Protein AF-A0A561WWH4-F1 (afdb_monomer_lite)

Structure (mmCIF, N/CA/C/O backbone):
data_AF-A0A561WWH4-F1
#
_entry.id   AF-A0A561WWH4-F1
#
loop_
_atom_site.group_PDB
_atom_site.id
_atom_site.type_symbol
_atom_site.label_atom_id
_atom_site.label_alt_id
_atom_site.label_comp_id
_atom_site.label_asym_id
_atom_site.label_entity_id
_atom_site.label_seq_id
_atom_site.pdbx_PDB_ins_code
_atom_site.Cartn_x
_atom_site.Cartn_y
_atom_site.Cartn_z
_atom_site.occupancy
_atom_site.B_iso_or_equiv
_atom_site.auth_seq_id
_atom_site.auth_comp_id
_atom_site.auth_asym_id
_atom_site.auth_atom_id
_atom_site.pdbx_PDB_model_num
ATOM 1 N N . MET A 1 1 ? -18.227 15.996 5.746 1.00 42.59 1 MET A N 1
ATOM 2 C CA . MET A 1 1 ? -17.065 16.198 4.859 1.00 42.59 1 MET A CA 1
ATOM 3 C C . MET A 1 1 ? -16.278 14.908 4.915 1.00 42.59 1 MET A C 1
ATOM 5 O O . MET A 1 1 ? -15.833 14.567 5.998 1.00 42.59 1 MET A O 1
ATOM 9 N N . SER A 1 2 ? -16.219 14.143 3.829 1.00 48.28 2 SER A N 1
ATOM 10 C CA . SER A 1 2 ? -15.486 12.873 3.813 1.00 48.28 2 SER A CA 1
ATOM 11 C C . SER A 1 2 ? -13.997 13.188 3.759 1.00 48.28 2 SER A C 1
ATOM 13 O O . SER A 1 2 ? -13.534 13.833 2.817 1.00 48.28 2 SER A O 1
ATOM 15 N N . GLU A 1 3 ? -13.257 12.825 4.801 1.00 66.81 3 GLU A N 1
ATOM 16 C CA . GLU A 1 3 ? -11.812 13.007 4.811 1.00 66.81 3 GLU A CA 1
ATOM 17 C C . GLU A 1 3 ? -11.193 11.943 3.894 1.00 66.81 3 GLU A C 1
ATOM 19 O O . GLU A 1 3 ? -11.332 10.749 4.167 1.00 66.81 3 GLU A O 1
ATOM 24 N N . PRO A 1 4 ? -10.492 12.329 2.813 1.00 70.69 4 PRO A N 1
ATOM 25 C CA . PRO A 1 4 ? -10.028 11.385 1.792 1.00 70.69 4 PRO A CA 1
ATOM 26 C C . PRO A 1 4 ? -9.103 10.295 2.358 1.00 70.69 4 PRO A C 1
ATOM 28 O O . PRO A 1 4 ? -9.030 9.194 1.817 1.00 70.69 4 PRO A O 1
ATOM 31 N N . HIS A 1 5 ? -8.429 10.573 3.475 1.00 70.38 5 HIS A N 1
ATOM 32 C CA . HIS A 1 5 ? -7.587 9.617 4.191 1.00 70.38 5 HIS A CA 1
ATOM 33 C C . HIS A 1 5 ? -8.399 8.492 4.858 1.00 70.38 5 HIS A C 1
ATOM 35 O O . HIS A 1 5 ? -7.960 7.343 4.851 1.00 70.38 5 HIS A O 1
ATOM 41 N N . LEU A 1 6 ? -9.599 8.790 5.368 1.00 74.06 6 LEU A N 1
ATOM 42 C CA . LEU A 1 6 ? -10.498 7.800 5.972 1.00 74.06 6 LEU A CA 1
ATOM 43 C C . LEU A 1 6 ? -11.130 6.895 4.908 1.00 74.06 6 LEU A C 1
ATOM 45 O O . LEU A 1 6 ? -11.238 5.689 5.116 1.00 74.06 6 LEU A O 1
ATOM 49 N N . ASP A 1 7 ? -11.438 7.436 3.727 1.00 78.69 7 ASP A N 1
ATOM 50 C CA . ASP A 1 7 ? -11.917 6.641 2.588 1.00 78.69 7 ASP A CA 1
ATOM 51 C C . ASP A 1 7 ? -10.846 5.681 2.044 1.00 78.69 7 ASP A C 1
ATOM 53 O O . ASP A 1 7 ? -11.153 4.594 1.544 1.00 78.69 7 ASP A O 1
ATOM 57 N N . VAL A 1 8 ? -9.569 6.073 2.105 1.00 77.69 8 VAL A N 1
ATOM 58 C CA . VAL A 1 8 ? -8.441 5.187 1.772 1.00 77.69 8 VAL A CA 1
ATOM 59 C C . VAL A 1 8 ? -8.295 4.096 2.832 1.00 77.69 8 VAL A C 1
ATOM 61 O O . VAL A 1 8 ? -8.166 2.926 2.473 1.00 77.69 8 VAL A O 1
ATOM 64 N N . LEU A 1 9 ? -8.388 4.449 4.118 1.00 80.19 9 LEU A N 1
ATOM 65 C CA . LEU A 1 9 ? -8.342 3.493 5.227 1.00 80.19 9 LEU A CA 1
ATOM 66 C C . LEU A 1 9 ? -9.446 2.440 5.113 1.00 80.19 9 LEU A C 1
ATOM 68 O O . LEU A 1 9 ? -9.180 1.242 5.186 1.00 80.19 9 LEU A O 1
ATOM 72 N N . HIS A 1 10 ? -10.678 2.896 4.888 1.00 82.19 10 HIS A N 1
ATOM 73 C CA . HIS A 1 10 ? -11.850 2.043 4.781 1.00 82.19 10 HIS A CA 1
ATOM 74 C C . HIS A 1 10 ? -11.716 1.066 3.610 1.00 82.19 10 HIS A C 1
ATOM 76 O O . HIS A 1 10 ? -11.887 -0.137 3.791 1.00 82.19 10 HIS A O 1
ATOM 82 N N . ARG A 1 11 ? -11.303 1.548 2.429 1.00 82.94 11 ARG A N 1
ATOM 83 C CA . ARG A 1 11 ? -11.050 0.675 1.272 1.00 82.94 11 ARG A CA 1
ATOM 84 C C . ARG A 1 11 ? -9.925 -0.323 1.529 1.00 82.94 11 ARG A C 1
ATOM 86 O O . ARG A 1 11 ? -10.064 -1.482 1.147 1.00 82.94 11 ARG A O 1
ATOM 93 N N . LEU A 1 12 ? -8.831 0.092 2.168 1.00 82.56 12 LEU A N 1
ATOM 94 C CA . LEU A 1 12 ? -7.720 -0.805 2.502 1.00 82.56 12 LEU A CA 1
ATOM 95 C C . LEU A 1 12 ? -8.151 -1.911 3.469 1.00 82.56 12 LEU A C 1
ATOM 97 O O . LEU A 1 12 ? -7.824 -3.073 3.237 1.00 82.56 12 LEU A O 1
ATOM 101 N N . LEU A 1 13 ? -8.906 -1.566 4.512 1.00 82.94 13 LEU A N 1
ATOM 102 C CA . LEU A 1 13 ? -9.438 -2.529 5.476 1.00 82.94 13 LEU A CA 1
ATOM 103 C C . LEU A 1 13 ? -10.422 -3.499 4.817 1.00 82.94 13 LEU A C 1
ATOM 105 O O . LEU A 1 13 ? -10.280 -4.707 5.002 1.00 82.94 13 LEU A O 1
ATOM 109 N N . GLN A 1 14 ? -11.319 -3.004 3.960 1.00 84.12 14 GLN A N 1
ATOM 110 C CA . GLN A 1 14 ? -12.245 -3.849 3.198 1.00 84.12 14 GLN A CA 1
ATOM 111 C C . GLN A 1 14 ? -11.512 -4.861 2.311 1.00 84.12 14 GLN A C 1
ATOM 113 O O . GLN A 1 14 ? -11.867 -6.037 2.300 1.00 84.12 14 GLN A O 1
ATOM 118 N N . HIS A 1 15 ? -10.440 -4.450 1.623 1.00 82.56 15 HIS A N 1
ATOM 119 C CA . HIS A 1 15 ? -9.612 -5.368 0.824 1.00 82.56 15 HIS A CA 1
ATOM 120 C C . HIS A 1 15 ? -8.921 -6.446 1.672 1.00 82.56 15 HIS A C 1
ATOM 122 O O . HIS A 1 15 ? -8.508 -7.476 1.142 1.00 82.56 15 HIS A O 1
ATOM 128 N N . GLN A 1 16 ? -8.774 -6.213 2.976 1.00 79.50 16 GLN A N 1
ATOM 129 C CA . GLN A 1 16 ? -8.228 -7.172 3.933 1.00 79.50 16 GLN A CA 1
ATOM 130 C C . GLN A 1 16 ? -9.315 -7.958 4.684 1.00 79.50 16 GLN A C 1
ATOM 132 O O . GLN A 1 16 ? -8.971 -8.761 5.548 1.00 79.50 16 GLN A O 1
ATOM 137 N N . GLY A 1 17 ? -10.597 -7.765 4.351 1.00 80.69 17 GLY A N 1
ATOM 138 C CA . GLY A 1 17 ? -11.725 -8.455 4.982 1.00 80.69 17 GLY A CA 1
ATOM 139 C C . GLY A 1 17 ? -12.189 -7.831 6.300 1.00 80.69 17 GLY A C 1
ATOM 140 O O . GLY A 1 17 ? -12.831 -8.512 7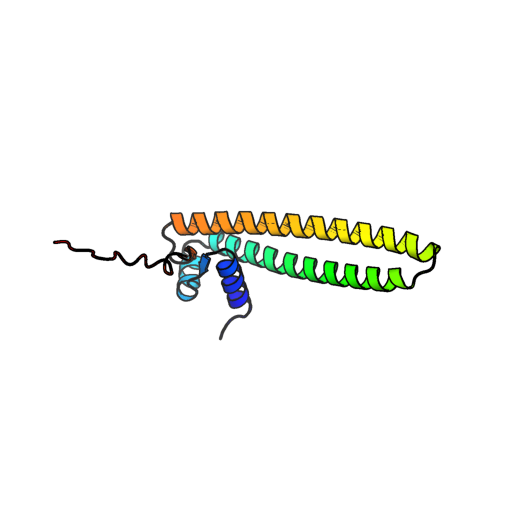.098 1.00 80.69 17 GLY A O 1
ATOM 141 N N . TYR A 1 18 ? -11.878 -6.559 6.545 1.00 83.69 18 TYR A N 1
ATOM 142 C CA . TYR A 1 18 ? -12.304 -5.827 7.737 1.00 83.69 18 TYR A CA 1
ATOM 143 C C . TYR A 1 18 ? -13.237 -4.669 7.380 1.00 83.69 18 TYR A C 1
ATOM 145 O O . TYR A 1 18 ? -13.020 -3.959 6.399 1.00 83.69 18 TYR A O 1
ATOM 153 N N . ALA A 1 19 ? -14.257 -4.450 8.205 1.00 83.94 19 ALA A N 1
ATOM 154 C CA . ALA A 1 19 ? -15.100 -3.263 8.159 1.00 83.94 19 ALA A CA 1
ATOM 155 C C . ALA A 1 19 ? -14.651 -2.272 9.238 1.00 83.94 19 ALA A C 1
ATOM 157 O O . ALA A 1 19 ? -14.285 -2.676 10.343 1.00 83.94 19 ALA A O 1
ATOM 158 N N . LEU A 1 20 ? -14.674 -0.980 8.903 1.00 83.50 20 LEU A N 1
ATOM 159 C CA . LEU A 1 20 ? -14.328 0.114 9.808 1.00 83.50 20 LEU A CA 1
ATOM 160 C C . LEU A 1 20 ? -15.596 0.891 10.166 1.00 83.50 20 LEU A C 1
ATOM 162 O O . LEU A 1 20 ? -16.248 1.438 9.276 1.00 83.50 20 LEU A O 1
ATOM 166 N N . ALA A 1 21 ? -15.913 0.987 11.454 1.00 83.81 21 ALA A N 1
ATOM 167 C CA . ALA A 1 21 ? -16.982 1.848 11.943 1.00 83.81 21 ALA A CA 1
ATOM 168 C C . ALA A 1 21 ? -16.447 3.278 12.120 1.00 83.81 21 ALA A C 1
ATOM 170 O O . ALA A 1 21 ? -15.878 3.621 13.154 1.00 83.81 21 ALA A O 1
ATOM 171 N N . LEU A 1 22 ? -16.602 4.118 11.090 1.00 78.19 22 LEU A N 1
ATOM 172 C CA . LEU A 1 22 ? -16.132 5.513 11.118 1.00 78.19 22 LEU A CA 1
ATOM 173 C C . LEU A 1 22 ? -16.765 6.327 12.255 1.00 78.19 22 LEU A C 1
ATOM 175 O O . LEU A 1 22 ? -16.089 7.167 12.844 1.00 78.19 22 LEU A O 1
ATOM 179 N N . ASP A 1 23 ? -18.021 6.038 12.594 1.00 81.44 23 ASP A N 1
ATOM 180 C CA . ASP A 1 23 ? -18.748 6.715 13.672 1.00 81.44 23 ASP A CA 1
ATOM 181 C C . ASP A 1 23 ? -18.160 6.404 15.064 1.00 81.44 23 ASP A C 1
ATOM 183 O O . ASP A 1 23 ? -18.224 7.234 15.968 1.00 81.44 23 ASP A O 1
ATOM 187 N N . GLU A 1 24 ? -17.499 5.252 15.215 1.00 81.69 24 GLU A N 1
ATOM 188 C CA . GLU A 1 24 ? -16.839 4.813 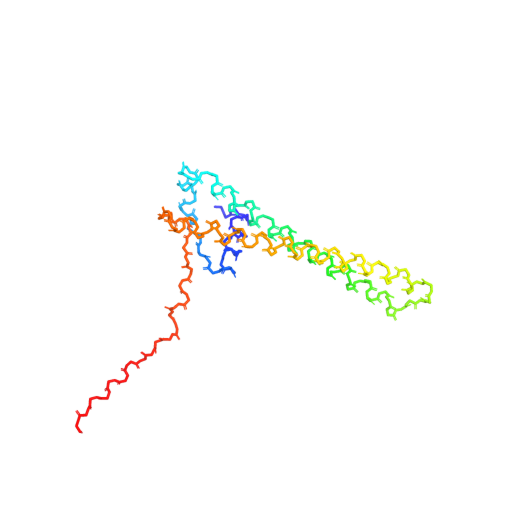16.453 1.00 81.69 24 GLU A CA 1
ATOM 189 C C . GLU A 1 24 ? -15.372 5.276 16.535 1.00 81.69 24 GLU A C 1
ATOM 191 O O . GLU A 1 24 ? -14.730 5.131 17.575 1.00 81.69 24 GLU A O 1
ATOM 196 N N . LEU A 1 25 ? -14.814 5.863 15.466 1.00 80.25 25 LEU A N 1
ATOM 197 C CA . LEU A 1 25 ? -13.395 6.233 15.392 1.00 80.25 25 LEU A CA 1
ATOM 198 C C . LEU A 1 25 ? -12.994 7.235 16.478 1.00 80.25 25 LEU A C 1
ATOM 200 O O . LEU A 1 25 ? -11.959 7.065 17.119 1.00 80.25 25 LEU A O 1
ATOM 204 N N . ALA A 1 26 ? -13.817 8.257 16.722 1.00 80.00 26 ALA A N 1
ATOM 205 C CA . ALA A 1 26 ? -13.539 9.258 17.751 1.00 80.00 26 ALA A CA 1
ATOM 206 C C . ALA A 1 26 ? -13.539 8.644 19.162 1.00 80.00 26 ALA A C 1
ATOM 208 O O . ALA A 1 26 ? -12.691 8.977 19.992 1.00 80.00 26 ALA A O 1
ATOM 209 N N . GLN A 1 27 ? -14.463 7.717 19.417 1.00 82.44 27 GLN A N 1
ATOM 210 C CA . GLN A 1 27 ? -14.568 7.014 20.690 1.00 82.44 27 GLN A CA 1
ATOM 211 C C . GLN A 1 27 ? -13.406 6.035 20.884 1.00 82.44 27 GLN A C 1
ATOM 213 O O . GLN A 1 27 ? -12.784 6.021 21.947 1.00 82.44 27 GLN A O 1
ATOM 218 N N . ALA A 1 28 ? -13.043 5.284 19.847 1.00 80.88 28 ALA A N 1
ATOM 219 C CA . ALA A 1 28 ? -11.899 4.385 19.876 1.00 80.88 28 ALA A CA 1
ATOM 220 C C . ALA A 1 28 ? -10.569 5.140 20.027 1.00 80.88 28 ALA A C 1
ATOM 222 O O . ALA A 1 28 ? -9.707 4.695 20.777 1.00 80.88 28 ALA A O 1
ATOM 223 N N . CYS A 1 29 ? -10.414 6.321 19.415 1.00 83.69 29 CYS A N 1
ATOM 224 C CA . CYS A 1 29 ? -9.264 7.198 19.659 1.00 83.69 29 CYS A CA 1
ATOM 225 C C . CYS A 1 29 ? -9.145 7.615 21.131 1.00 83.69 29 CYS A C 1
ATOM 227 O O . CYS A 1 29 ? -8.033 7.739 21.637 1.00 83.69 29 CYS A O 1
ATOM 229 N N . ALA A 1 30 ? -10.268 7.845 21.818 1.00 84.00 30 ALA A N 1
ATOM 230 C CA . ALA A 1 30 ? -10.267 8.227 23.228 1.00 84.00 30 ALA A CA 1
ATOM 231 C C . ALA A 1 30 ? -9.963 7.046 24.166 1.00 84.00 30 ALA A C 1
ATOM 233 O O . ALA A 1 30 ? -9.376 7.246 25.227 1.00 84.00 30 ALA A O 1
ATOM 234 N N . GLN A 1 31 ? -10.361 5.828 23.791 1.00 85.00 31 GLN A N 1
ATOM 235 C CA . GLN A 1 31 ? -10.186 4.627 24.615 1.00 85.00 31 GLN A CA 1
ATOM 236 C C . GLN A 1 31 ? -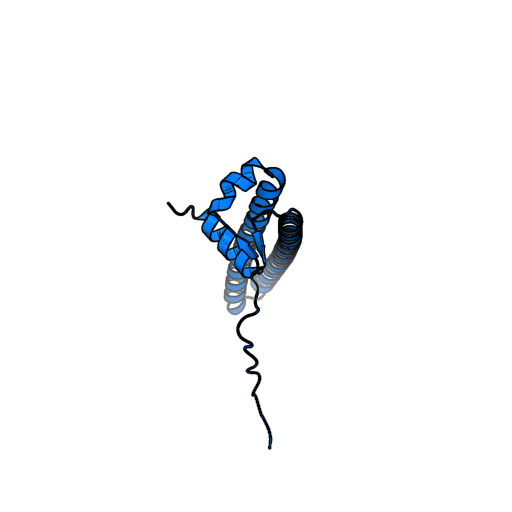8.849 3.915 24.367 1.00 85.00 31 GLN A C 1
ATOM 238 O O . GLN A 1 31 ? -8.274 3.359 25.299 1.00 85.00 31 GLN A O 1
ATOM 243 N N . GLN A 1 32 ? -8.374 3.916 23.120 1.00 83.19 32 GLN A N 1
ATOM 244 C CA . GLN A 1 32 ? -7.259 3.101 22.625 1.00 83.19 32 GLN A CA 1
ATOM 245 C C . GLN A 1 32 ? -6.404 3.888 21.609 1.00 83.19 32 GLN A C 1
ATOM 247 O O . GLN A 1 32 ? -6.323 3.534 20.428 1.00 83.19 32 GLN A O 1
ATOM 252 N N . PRO A 1 33 ? -5.791 5.015 22.024 1.00 84.81 33 PRO A N 1
ATOM 253 C CA . PRO A 1 33 ? -5.092 5.913 21.107 1.00 84.81 33 PRO A CA 1
ATOM 254 C C . PRO A 1 33 ? -3.905 5.241 20.407 1.00 84.81 33 PRO A C 1
ATOM 256 O O . PRO A 1 33 ? -3.669 5.506 19.226 1.00 84.81 33 PRO A O 1
ATOM 259 N N . ASP A 1 34 ? -3.185 4.357 21.100 1.00 87.00 34 ASP A N 1
ATOM 260 C CA . ASP A 1 34 ? -2.001 3.683 20.563 1.00 87.00 34 ASP A CA 1
ATOM 261 C C . ASP A 1 34 ? -2.378 2.673 19.474 1.00 87.00 34 ASP A C 1
ATOM 263 O O . ASP A 1 34 ? -1.750 2.634 18.413 1.00 87.00 34 ASP A O 1
ATOM 267 N N . GLU A 1 35 ? -3.442 1.896 19.683 1.00 83.38 35 GLU A N 1
ATOM 268 C CA . GLU A 1 35 ? -3.945 0.926 18.715 1.00 83.38 35 GLU A CA 1
ATOM 269 C C . GLU A 1 35 ? -4.507 1.614 17.468 1.00 83.38 35 GLU A C 1
ATOM 271 O O . GLU A 1 35 ? -4.241 1.167 16.346 1.00 83.38 35 GLU A O 1
ATOM 276 N N . VAL A 1 36 ? -5.224 2.732 17.633 1.00 84.81 36 VAL A N 1
ATOM 277 C CA . VAL A 1 36 ? -5.731 3.511 16.495 1.00 84.81 36 VAL A CA 1
ATOM 278 C C . VAL A 1 36 ? -4.585 4.176 15.729 1.00 84.81 36 VAL A C 1
ATOM 280 O O . VAL A 1 36 ? -4.553 4.112 14.498 1.00 84.81 36 VAL A O 1
ATOM 283 N N . CYS A 1 37 ? -3.585 4.738 16.415 1.00 86.56 37 CYS A N 1
ATOM 284 C CA . CYS A 1 37 ? -2.387 5.275 15.761 1.00 86.56 37 CYS A CA 1
ATOM 285 C C . CYS A 1 37 ? -1.601 4.184 15.015 1.00 86.56 37 CYS A C 1
ATOM 287 O O . CYS A 1 37 ? -1.134 4.404 13.891 1.00 86.56 37 CYS A O 1
ATOM 289 N N . ALA A 1 38 ? -1.473 2.990 15.599 1.00 86.44 38 ALA A N 1
ATOM 290 C CA . ALA A 1 38 ? -0.846 1.845 14.947 1.00 86.44 38 ALA A CA 1
ATOM 291 C C . ALA A 1 38 ? -1.611 1.436 13.679 1.00 86.44 38 ALA A C 1
ATOM 293 O O . ALA A 1 38 ? -0.996 1.252 12.629 1.00 86.44 38 ALA A O 1
ATOM 294 N N . LEU A 1 39 ? -2.942 1.375 13.739 1.00 85.56 39 LEU A N 1
ATOM 295 C CA . LEU A 1 39 ? -3.785 1.043 12.592 1.00 85.56 39 LEU A CA 1
ATOM 296 C C . LEU A 1 39 ? -3.646 2.075 11.459 1.00 85.56 39 LEU A C 1
ATOM 298 O O . LEU A 1 39 ? -3.399 1.705 10.307 1.00 85.56 39 LEU A O 1
ATOM 302 N N . LEU A 1 40 ? -3.725 3.369 11.784 1.00 85.38 40 LEU A N 1
ATOM 303 C CA . LEU A 1 40 ? -3.561 4.457 10.815 1.00 85.38 40 LEU A CA 1
ATOM 304 C C . LEU A 1 40 ? -2.162 4.453 10.181 1.00 85.38 40 LEU A C 1
ATOM 306 O O . LEU A 1 40 ? -2.031 4.556 8.961 1.00 85.38 40 LEU A O 1
ATOM 310 N N . SER A 1 41 ? -1.109 4.293 10.987 1.00 86.94 41 SER A N 1
ATOM 311 C CA . SER A 1 41 ? 0.276 4.285 10.495 1.00 86.94 41 SER A CA 1
ATOM 312 C C . SER A 1 41 ? 0.586 3.072 9.611 1.00 86.94 41 SER A C 1
ATOM 314 O O . SER A 1 41 ? 1.263 3.207 8.586 1.00 86.94 41 SER A O 1
ATOM 316 N N . GLN A 1 42 ? 0.056 1.893 9.942 1.00 87.00 42 GLN A N 1
ATOM 317 C CA . GLN A 1 42 ? 0.198 0.689 9.120 1.00 87.00 42 GLN A CA 1
ATOM 318 C C . GLN A 1 42 ? -0.532 0.842 7.786 1.00 87.00 42 GLN A C 1
ATOM 320 O O . GLN A 1 42 ? 0.042 0.544 6.738 1.00 87.00 42 GLN A O 1
ATOM 325 N N . ALA A 1 43 ? -1.759 1.363 7.794 1.00 83.69 43 ALA A N 1
ATOM 326 C CA . ALA A 1 43 ? -2.502 1.620 6.567 1.00 83.69 43 ALA A CA 1
ATOM 327 C C . ALA A 1 43 ? -1.831 2.689 5.688 1.00 83.69 43 ALA A C 1
ATOM 329 O O . ALA A 1 43 ? -1.716 2.500 4.477 1.00 83.69 43 ALA A O 1
ATOM 330 N N . ALA A 1 44 ? -1.300 3.760 6.286 1.00 83.56 44 ALA A N 1
ATOM 331 C CA . ALA A 1 44 ? -0.502 4.756 5.573 1.00 83.56 44 ALA A CA 1
ATOM 332 C C . ALA A 1 44 ? 0.757 4.132 4.946 1.00 83.56 44 ALA A C 1
ATOM 334 O O . ALA A 1 44 ? 1.088 4.423 3.798 1.00 83.56 44 ALA A O 1
ATOM 335 N N . THR A 1 45 ? 1.422 3.215 5.657 1.00 86.44 45 THR A N 1
ATOM 336 C CA . THR A 1 45 ? 2.577 2.467 5.134 1.00 86.44 45 THR A CA 1
ATOM 337 C C . THR A 1 45 ? 2.185 1.591 3.940 1.00 86.44 45 THR A C 1
ATOM 339 O O . THR A 1 45 ? 2.908 1.539 2.943 1.00 86.44 45 THR A O 1
ATOM 342 N N . ILE A 1 46 ? 1.025 0.929 3.990 1.00 85.38 46 ILE A N 1
ATOM 343 C CA . ILE A 1 46 ? 0.502 0.144 2.860 1.00 85.38 46 ILE A CA 1
ATOM 344 C C . ILE A 1 46 ? 0.217 1.056 1.659 1.00 85.38 46 ILE A C 1
ATOM 346 O O . ILE A 1 46 ? 0.653 0.746 0.553 1.00 85.38 46 ILE A O 1
ATOM 350 N N . ALA A 1 47 ? -0.446 2.197 1.862 1.00 84.06 47 ALA A N 1
ATOM 351 C CA . ALA A 1 47 ? -0.728 3.150 0.787 1.00 84.06 47 ALA A CA 1
ATOM 352 C C . ALA A 1 47 ? 0.561 3.710 0.156 1.00 84.06 47 ALA A C 1
ATOM 354 O O . ALA A 1 47 ? 0.699 3.742 -1.068 1.00 84.06 47 ALA A O 1
ATOM 355 N N . ALA A 1 48 ? 1.541 4.092 0.980 1.00 85.31 48 ALA A N 1
ATOM 356 C CA . ALA A 1 48 ? 2.827 4.603 0.513 1.00 85.31 48 ALA A CA 1
ATOM 357 C C . ALA A 1 48 ? 3.607 3.549 -0.289 1.00 85.31 48 ALA A C 1
ATOM 359 O O . ALA A 1 48 ? 4.112 3.837 -1.374 1.00 85.31 48 ALA A O 1
ATOM 360 N N . THR A 1 49 ? 3.661 2.307 0.202 1.00 85.56 49 THR A N 1
ATOM 361 C CA . THR A 1 49 ? 4.335 1.207 -0.509 1.00 85.56 49 THR A CA 1
ATOM 362 C C . THR A 1 49 ? 3.609 0.824 -1.800 1.00 85.56 49 THR A C 1
ATOM 364 O O . THR A 1 49 ? 4.267 0.526 -2.791 1.00 85.56 49 THR A O 1
ATOM 367 N N . GLN A 1 50 ? 2.274 0.900 -1.855 1.00 87.31 50 GLN A N 1
ATOM 368 C CA . GLN A 1 50 ? 1.510 0.724 -3.099 1.00 87.31 50 GLN A CA 1
ATOM 369 C C . GLN A 1 50 ? 1.823 1.810 -4.139 1.00 87.31 50 GLN A C 1
ATOM 371 O O . GLN A 1 50 ? 2.024 1.492 -5.315 1.00 87.31 50 GLN A O 1
ATOM 376 N N . ALA A 1 51 ? 1.922 3.075 -3.721 1.00 85.56 51 ALA A N 1
ATOM 377 C CA . ALA A 1 51 ? 2.333 4.164 -4.606 1.00 85.56 51 ALA A CA 1
ATOM 378 C C . ALA A 1 51 ? 3.766 3.950 -5.128 1.00 85.56 51 ALA A C 1
ATOM 380 O O . ALA A 1 51 ? 4.023 4.104 -6.321 1.00 85.56 51 ALA A O 1
ATOM 381 N N . GLN A 1 52 ? 4.681 3.510 -4.258 1.00 87.94 52 GLN A N 1
ATOM 382 C CA . GLN A 1 52 ? 6.055 3.181 -4.638 1.00 87.94 52 GLN A CA 1
ATOM 383 C C . GLN A 1 52 ? 6.122 2.013 -5.634 1.00 87.94 52 GLN A C 1
ATOM 385 O O . GLN A 1 52 ? 6.851 2.097 -6.618 1.00 87.94 52 GLN A O 1
ATOM 390 N N . ILE A 1 53 ? 5.351 0.943 -5.413 1.00 87.88 53 ILE A N 1
ATOM 391 C CA . ILE A 1 53 ? 5.243 -0.198 -6.339 1.00 87.88 53 ILE A CA 1
ATOM 392 C C . ILE A 1 53 ? 4.744 0.269 -7.709 1.00 87.88 53 ILE A C 1
ATOM 394 O O . ILE A 1 53 ? 5.305 -0.137 -8.725 1.00 87.88 53 ILE A O 1
ATOM 398 N N . THR A 1 54 ? 3.733 1.140 -7.741 1.00 89.56 54 THR A N 1
ATOM 399 C CA . THR A 1 54 ? 3.181 1.687 -8.991 1.00 89.56 54 THR A CA 1
ATOM 400 C C . THR A 1 54 ? 4.251 2.467 -9.752 1.00 89.56 54 THR A C 1
ATOM 402 O O . THR A 1 54 ? 4.555 2.131 -10.891 1.00 89.56 54 THR A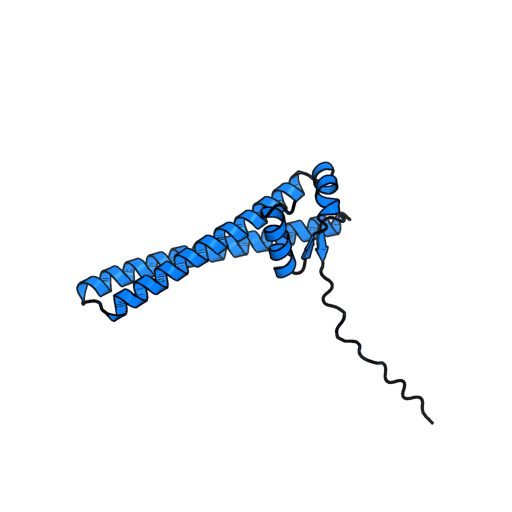 O 1
ATOM 405 N N . ALA A 1 55 ? 4.928 3.408 -9.087 1.00 88.31 55 ALA A N 1
ATOM 406 C CA . ALA A 1 55 ? 5.993 4.199 -9.703 1.00 88.31 55 ALA A CA 1
ATOM 407 C C . ALA A 1 55 ? 7.172 3.341 -10.205 1.00 88.31 55 ALA A C 1
ATOM 409 O O . ALA A 1 55 ? 7.733 3.611 -11.266 1.00 88.31 55 ALA A O 1
ATOM 410 N N . LEU A 1 56 ? 7.553 2.293 -9.464 1.00 87.81 56 LEU A N 1
ATOM 411 C CA . LEU A 1 56 ? 8.599 1.355 -9.887 1.00 87.81 56 LEU A CA 1
ATOM 412 C C . LEU A 1 56 ? 8.160 0.501 -11.081 1.00 87.81 56 LEU A C 1
ATOM 414 O O . LEU A 1 56 ? 8.977 0.213 -11.952 1.00 87.81 56 LEU A O 1
ATOM 418 N N . THR A 1 57 ? 6.884 0.124 -11.139 1.00 88.94 57 THR A N 1
ATOM 419 C CA . THR A 1 57 ? 6.311 -0.620 -12.268 1.00 88.94 57 THR A CA 1
ATOM 420 C C . THR A 1 57 ? 6.280 0.247 -13.526 1.00 88.94 57 THR A C 1
ATOM 422 O O . THR A 1 57 ? 6.720 -0.199 -14.582 1.00 88.94 57 THR A O 1
ATOM 425 N N . ASP A 1 58 ? 5.869 1.512 -13.409 1.00 89.25 58 ASP A N 1
ATOM 426 C CA . ASP A 1 58 ? 5.891 2.469 -14.520 1.00 89.25 58 ASP A CA 1
ATOM 427 C C . ASP A 1 58 ? 7.321 2.711 -15.021 1.00 89.25 58 ASP A C 1
ATOM 429 O O . ASP A 1 58 ? 7.581 2.695 -16.225 1.00 89.25 58 ASP A O 1
ATOM 433 N N . ALA A 1 59 ? 8.280 2.858 -14.101 1.00 85.31 59 ALA A N 1
ATOM 434 C CA . ALA A 1 59 ? 9.692 2.967 -14.450 1.00 85.31 59 ALA A CA 1
ATOM 435 C C . ALA A 1 59 ? 10.214 1.707 -15.163 1.00 85.31 59 ALA A C 1
ATOM 437 O O . ALA A 1 59 ? 10.976 1.828 -16.121 1.00 85.31 59 ALA A O 1
ATOM 438 N N . ALA A 1 60 ? 9.808 0.508 -14.731 1.00 86.25 60 ALA A N 1
ATOM 439 C CA . ALA A 1 60 ? 10.174 -0.742 -15.394 1.00 86.25 60 ALA A CA 1
ATOM 440 C C . ALA A 1 60 ? 9.620 -0.812 -16.825 1.00 86.25 60 ALA A C 1
ATOM 442 O O . ALA A 1 60 ? 10.369 -1.158 -17.738 1.00 86.25 60 ALA A O 1
ATOM 443 N N . ASN A 1 61 ? 8.354 -0.432 -17.030 1.00 86.06 61 ASN A N 1
ATOM 444 C CA . ASN A 1 61 ? 7.722 -0.401 -18.352 1.00 86.06 61 ASN A CA 1
ATOM 445 C C . ASN A 1 61 ? 8.468 0.545 -19.300 1.00 86.06 61 ASN A C 1
ATOM 447 O O . ASN A 1 61 ? 8.878 0.131 -20.381 1.00 86.06 61 ASN A O 1
ATOM 451 N N . LEU A 1 62 ? 8.768 1.767 -18.846 1.00 84.88 62 LEU A N 1
ATOM 452 C CA . LEU A 1 62 ? 9.545 2.736 -19.626 1.00 84.88 62 LEU A CA 1
ATOM 453 C C . LEU A 1 62 ? 10.940 2.208 -19.994 1.00 84.88 62 LEU A C 1
ATOM 455 O O . LEU A 1 62 ? 11.411 2.419 -21.110 1.00 84.88 62 LEU A O 1
ATOM 459 N N . LEU A 1 63 ? 11.622 1.515 -19.076 1.00 84.44 63 LEU A N 1
ATOM 460 C CA . LEU A 1 63 ? 12.930 0.916 -19.364 1.00 84.44 63 LEU A CA 1
ATOM 461 C C . LEU A 1 63 ? 12.823 -0.241 -20.370 1.00 84.44 63 LEU A C 1
ATOM 463 O O . LEU A 1 63 ? 13.720 -0.396 -21.199 1.00 84.44 63 LEU A O 1
ATOM 467 N N . CYS A 1 64 ? 11.743 -1.025 -20.331 1.00 82.19 64 CYS A N 1
ATOM 468 C CA . CYS A 1 64 ? 11.487 -2.086 -21.307 1.00 82.19 64 CYS A CA 1
ATOM 469 C C . CYS A 1 64 ? 11.204 -1.520 -22.707 1.00 82.19 64 CYS A C 1
ATOM 471 O O . CYS A 1 64 ? 11.749 -2.031 -23.685 1.00 82.19 64 CYS A O 1
ATOM 473 N N . ASP A 1 65 ? 10.436 -0.432 -22.801 1.00 83.06 65 ASP A N 1
ATOM 474 C CA . ASP A 1 65 ? 10.150 0.248 -24.071 1.00 83.06 65 ASP A CA 1
ATOM 475 C C . ASP A 1 65 ? 11.430 0.800 -24.712 1.00 83.06 65 ASP A C 1
ATOM 477 O O . ASP A 1 65 ? 11.669 0.628 -25.909 1.00 83.06 65 ASP A O 1
ATOM 481 N N . VAL A 1 66 ? 12.310 1.405 -23.906 1.00 78.75 66 VAL A N 1
ATOM 482 C CA . VAL A 1 66 ? 13.615 1.887 -24.382 1.00 78.75 66 VAL A CA 1
ATOM 483 C C . VAL A 1 66 ? 14.498 0.713 -24.815 1.00 78.75 66 VAL A C 1
ATOM 485 O O . VAL A 1 66 ? 15.124 0.789 -25.871 1.00 78.75 66 VAL A O 1
ATOM 488 N N . HIS A 1 67 ? 14.508 -0.394 -24.065 1.00 78.12 67 HIS A N 1
ATOM 489 C CA . HIS A 1 67 ? 15.278 -1.595 -24.404 1.00 78.12 67 HIS A CA 1
ATOM 490 C C . HIS A 1 67 ? 14.906 -2.187 -25.770 1.00 78.12 67 HIS A C 1
ATOM 492 O O . HIS A 1 67 ? 15.795 -2.611 -26.503 1.00 78.12 67 HIS A O 1
ATOM 498 N N . ALA A 1 68 ? 13.629 -2.147 -26.159 1.00 74.62 68 ALA A N 1
ATOM 499 C CA . ALA A 1 68 ? 13.174 -2.636 -27.463 1.00 74.62 68 ALA A CA 1
ATOM 500 C C . ALA A 1 68 ? 13.750 -1.854 -28.666 1.00 74.62 68 ALA A C 1
ATOM 502 O O . ALA A 1 68 ? 13.686 -2.336 -29.796 1.00 74.62 68 ALA A O 1
ATOM 503 N N . SER A 1 69 ? 14.318 -0.665 -28.435 1.00 75.12 69 SER A N 1
ATOM 504 C CA . SER A 1 69 ? 14.853 0.239 -29.468 1.00 75.12 69 SER A CA 1
ATOM 505 C C . SER A 1 69 ? 16.347 0.568 -29.305 1.00 75.12 69 SER A C 1
ATOM 507 O O . SER A 1 69 ? 16.876 1.414 -30.025 1.00 75.12 69 SER A O 1
ATOM 509 N N . ALA A 1 70 ? 17.020 -0.088 -28.357 1.00 76.25 70 ALA A N 1
ATOM 510 C CA . ALA A 1 70 ? 18.355 0.261 -27.878 1.00 76.25 70 ALA A CA 1
ATOM 511 C C . ALA A 1 70 ? 19.501 -0.419 -28.657 1.00 76.25 70 ALA A C 1
ATOM 513 O O . ALA A 1 70 ? 19.361 -1.528 -29.174 1.00 76.25 70 ALA A O 1
ATOM 514 N N . ASP A 1 71 ? 20.662 0.240 -28.693 1.00 80.81 71 ASP A N 1
ATOM 515 C CA . ASP A 1 71 ? 21.925 -0.325 -29.178 1.00 80.81 71 ASP A CA 1
ATOM 516 C C . ASP A 1 71 ? 22.637 -1.173 -28.099 1.00 80.81 71 ASP A C 1
ATOM 518 O O . ASP A 1 71 ? 22.229 -1.231 -26.938 1.00 80.81 71 ASP A O 1
ATOM 522 N N . ALA A 1 72 ? 23.708 -1.877 -28.476 1.00 75.31 72 ALA A N 1
ATOM 523 C CA . ALA A 1 72 ? 24.348 -2.867 -27.604 1.00 75.31 72 ALA A CA 1
ATOM 524 C C . ALA A 1 72 ? 24.906 -2.286 -26.284 1.00 75.31 72 ALA A C 1
ATOM 526 O O . ALA A 1 72 ? 24.819 -2.948 -25.247 1.00 75.31 72 ALA A O 1
ATOM 527 N N . ASP A 1 73 ? 25.433 -1.057 -26.297 1.00 74.81 73 ASP A N 1
ATOM 528 C CA . ASP A 1 73 ? 25.975 -0.403 -25.097 1.00 74.81 73 ASP A CA 1
ATOM 529 C C . ASP A 1 73 ? 24.857 0.132 -24.188 1.00 74.81 73 ASP A C 1
ATOM 531 O O . ASP A 1 73 ? 24.921 0.005 -22.958 1.00 74.81 73 ASP A O 1
ATOM 535 N N . THR A 1 74 ? 23.771 0.660 -24.765 1.00 75.44 74 THR A N 1
ATOM 536 C CA . THR A 1 74 ? 22.597 1.068 -23.981 1.00 75.44 74 THR A CA 1
ATOM 537 C C . THR A 1 74 ? 21.889 -0.127 -23.345 1.00 75.44 74 THR A C 1
ATOM 539 O O . THR A 1 74 ? 21.443 -0.014 -22.200 1.00 75.44 74 THR A O 1
ATOM 542 N N . VAL A 1 75 ? 21.873 -1.294 -23.997 1.00 79.31 75 VAL A N 1
ATOM 543 C CA . VAL A 1 75 ? 21.301 -2.542 -23.461 1.00 79.31 75 VAL A CA 1
ATOM 544 C C . VAL A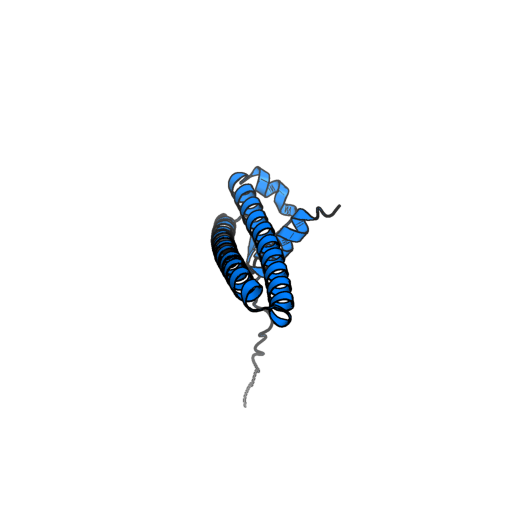 1 75 ? 21.931 -2.966 -22.127 1.00 79.31 75 VAL A C 1
ATOM 546 O O . VAL A 1 75 ? 21.196 -3.324 -21.202 1.00 79.31 75 VAL A O 1
ATOM 549 N N . LEU A 1 76 ? 23.260 -2.899 -21.983 1.00 79.50 76 LEU A N 1
ATOM 550 C CA . LEU A 1 76 ? 23.939 -3.253 -20.726 1.00 79.50 76 LEU A CA 1
ATOM 551 C C . LEU A 1 76 ? 23.546 -2.306 -19.582 1.00 79.50 76 LEU A C 1
ATOM 553 O O . LEU A 1 76 ? 23.151 -2.763 -18.508 1.00 79.50 76 LEU A O 1
ATOM 557 N N . SER A 1 77 ? 23.558 -0.993 -19.830 1.00 81.12 77 SER A N 1
ATOM 558 C CA . SER A 1 77 ? 23.155 0.001 -18.821 1.00 81.12 77 SER A CA 1
ATOM 559 C C . SER A 1 77 ? 21.666 -0.093 -18.442 1.00 81.12 77 SER A C 1
ATOM 561 O O . SER A 1 77 ? 21.294 0.121 -17.285 1.00 81.12 77 SER A O 1
ATOM 563 N N . LEU A 1 78 ? 20.798 -0.452 -19.395 1.00 84.31 78 LEU A N 1
ATOM 564 C CA . LEU A 1 78 ? 19.370 -0.689 -19.172 1.00 84.31 78 LEU A CA 1
ATOM 565 C C . LEU A 1 78 ? 19.139 -1.902 -18.274 1.00 84.31 78 LEU A C 1
ATOM 567 O O . LEU A 1 78 ? 18.309 -1.832 -17.368 1.00 84.31 78 LEU A O 1
ATOM 571 N N . ARG A 1 79 ? 19.914 -2.974 -18.464 1.00 84.00 79 ARG A N 1
ATOM 572 C CA . ARG A 1 79 ? 19.847 -4.168 -17.618 1.00 84.00 79 ARG A CA 1
ATOM 573 C C . ARG A 1 79 ? 20.186 -3.852 -16.160 1.00 84.00 79 ARG A C 1
ATOM 575 O O . ARG A 1 79 ? 19.407 -4.190 -15.278 1.00 84.00 79 ARG A O 1
ATOM 582 N N . GLU A 1 80 ? 21.261 -3.108 -15.902 1.00 86.38 80 GLU A N 1
ATOM 583 C CA . GLU A 1 80 ? 21.616 -2.681 -14.536 1.00 86.38 80 GLU A CA 1
ATOM 584 C C . GLU A 1 80 ? 20.556 -1.771 -13.891 1.00 86.38 80 GLU A C 1
ATOM 586 O O . GLU A 1 80 ? 20.382 -1.741 -12.668 1.00 86.38 80 GLU A O 1
ATOM 591 N N . ARG A 1 81 ? 19.854 -0.963 -14.694 1.00 86.75 81 ARG A N 1
ATOM 592 C CA . ARG A 1 81 ? 18.742 -0.131 -14.208 1.00 86.75 81 ARG A CA 1
ATOM 593 C C . ARG A 1 81 ? 17.515 -0.981 -13.890 1.00 86.75 81 ARG A C 1
ATOM 595 O O . ARG A 1 81 ? 16.911 -0.758 -12.844 1.00 86.75 81 ARG A O 1
ATOM 602 N N . LEU A 1 82 ? 17.188 -1.962 -14.727 1.00 88.62 82 LEU A N 1
ATOM 603 C CA . LEU A 1 82 ? 16.109 -2.919 -14.476 1.00 88.62 82 LEU A CA 1
ATOM 604 C C . LEU A 1 82 ? 16.382 -3.768 -13.230 1.00 88.62 82 LEU A C 1
ATOM 606 O O . LEU A 1 82 ? 15.492 -3.891 -12.395 1.00 88.62 82 LEU A O 1
ATOM 610 N N . ASP A 1 83 ? 17.610 -4.252 -13.033 1.00 89.81 83 ASP A N 1
ATOM 611 C CA . ASP A 1 83 ? 17.988 -5.006 -11.828 1.00 89.81 83 ASP A CA 1
ATOM 612 C C . ASP A 1 83 ? 17.816 -4.161 -10.551 1.00 89.81 83 ASP A C 1
ATOM 614 O O . ASP A 1 83 ? 17.310 -4.639 -9.531 1.00 89.81 83 ASP A O 1
ATOM 618 N N . ARG A 1 84 ? 18.157 -2.865 -10.605 1.00 88.06 84 ARG A N 1
ATOM 619 C CA . ARG A 1 84 ? 17.908 -1.930 -9.493 1.00 88.06 84 ARG A CA 1
ATOM 620 C C . ARG A 1 84 ? 16.419 -1.705 -9.237 1.00 88.06 84 ARG A C 1
ATOM 622 O O . ARG A 1 84 ? 16.010 -1.698 -8.076 1.00 88.06 84 ARG A O 1
ATOM 629 N N . VAL A 1 85 ? 15.612 -1.547 -10.288 1.00 90.94 85 VAL A N 1
ATOM 630 C CA . VAL A 1 85 ? 14.151 -1.415 -10.162 1.00 90.94 85 VAL A CA 1
ATOM 631 C C . VAL A 1 85 ? 13.545 -2.689 -9.573 1.00 90.94 85 VAL A C 1
ATOM 633 O O . VAL A 1 85 ? 12.746 -2.598 -8.646 1.00 90.94 85 VAL A O 1
ATOM 636 N N . ALA A 1 86 ? 13.976 -3.868 -10.021 1.00 89.88 86 ALA A N 1
ATOM 637 C CA . ALA A 1 86 ? 13.524 -5.152 -9.492 1.00 89.88 86 ALA A CA 1
ATOM 638 C C . ALA A 1 86 ? 13.875 -5.324 -8.003 1.00 89.88 86 ALA A C 1
ATOM 640 O O . ALA A 1 86 ? 13.036 -5.753 -7.207 1.00 89.88 86 ALA A O 1
ATOM 641 N N . SER A 1 87 ? 15.086 -4.933 -7.596 1.00 91.75 87 SER A N 1
ATOM 642 C CA . SER A 1 87 ? 15.506 -4.952 -6.188 1.00 91.75 87 SER A CA 1
ATOM 643 C C . SER A 1 87 ? 14.671 -3.998 -5.317 1.00 91.75 87 SER A C 1
ATOM 645 O O . SER A 1 87 ? 14.173 -4.378 -4.249 1.00 91.75 87 SER A O 1
ATOM 647 N N . ALA A 1 88 ? 14.432 -2.775 -5.800 1.00 88.38 88 ALA A N 1
ATOM 648 C CA . ALA A 1 88 ? 13.573 -1.807 -5.122 1.00 88.38 88 ALA A CA 1
ATOM 649 C C . ALA A 1 88 ? 12.118 -2.299 -5.025 1.00 88.38 88 ALA A C 1
ATOM 651 O O . ALA A 1 88 ? 11.496 -2.171 -3.971 1.00 88.38 88 ALA A O 1
ATOM 652 N N . LEU A 1 89 ? 11.599 -2.920 -6.089 1.00 89.75 89 LEU A N 1
ATOM 653 C CA . LEU A 1 89 ? 10.248 -3.479 -6.138 1.00 89.75 89 LEU A CA 1
ATOM 654 C C . LEU A 1 89 ? 10.092 -4.625 -5.136 1.00 89.75 89 LEU A C 1
ATOM 656 O O . LEU A 1 89 ? 9.124 -4.659 -4.381 1.00 89.75 89 LEU A O 1
ATOM 660 N N . THR A 1 90 ? 11.083 -5.514 -5.070 1.00 90.94 90 THR A N 1
ATOM 661 C CA . THR A 1 90 ? 11.129 -6.615 -4.098 1.00 90.94 90 THR A CA 1
ATOM 662 C C . THR A 1 90 ? 11.101 -6.082 -2.666 1.00 90.94 90 THR A C 1
ATOM 664 O O . THR A 1 90 ? 10.345 -6.571 -1.826 1.00 90.94 90 THR A O 1
ATOM 667 N N . THR A 1 91 ? 11.875 -5.031 -2.391 1.00 90.88 91 THR A N 1
ATOM 668 C CA . THR A 1 91 ? 11.911 -4.389 -1.071 1.00 90.88 91 THR A CA 1
ATOM 669 C C . THR A 1 91 ? 10.568 -3.744 -0.721 1.00 90.88 91 THR A C 1
ATOM 671 O O . THR A 1 91 ? 10.068 -3.933 0.389 1.00 90.88 91 THR A O 1
ATOM 674 N N . ALA A 1 92 ? 9.954 -3.024 -1.664 1.00 84.44 92 ALA A N 1
ATOM 675 C CA . ALA A 1 92 ? 8.658 -2.380 -1.465 1.00 84.44 92 ALA A CA 1
ATOM 676 C C . ALA A 1 92 ? 7.535 -3.406 -1.221 1.00 84.44 92 ALA A C 1
ATOM 678 O O . ALA A 1 92 ? 6.702 -3.209 -0.336 1.00 84.44 92 ALA A O 1
ATOM 679 N N . LEU A 1 93 ? 7.546 -4.536 -1.940 1.00 86.50 93 LEU A N 1
ATOM 680 C CA . LEU A 1 93 ? 6.616 -5.647 -1.715 1.00 86.50 93 LEU A CA 1
ATOM 681 C C . LEU A 1 93 ? 6.791 -6.256 -0.320 1.00 86.50 93 LEU A C 1
ATOM 683 O O . LEU A 1 93 ? 5.814 -6.377 0.416 1.00 86.50 93 LEU A O 1
ATOM 687 N N . ALA A 1 94 ? 8.028 -6.543 0.091 1.00 90.50 94 ALA A N 1
ATOM 688 C CA . ALA A 1 94 ? 8.305 -7.075 1.425 1.00 90.50 94 ALA A CA 1
ATOM 689 C C . ALA A 1 94 ? 7.846 -6.118 2.544 1.00 90.50 94 ALA A C 1
ATOM 691 O O . ALA A 1 94 ? 7.302 -6.552 3.563 1.00 90.50 94 ALA A O 1
ATOM 692 N N . GLN A 1 95 ? 8.025 -4.805 2.358 1.00 87.94 95 GLN A N 1
ATOM 693 C CA . GLN A 1 95 ? 7.527 -3.793 3.293 1.00 87.94 95 GLN A CA 1
ATOM 694 C C . GLN A 1 95 ? 5.997 -3.761 3.347 1.00 87.94 95 GLN A C 1
ATOM 696 O O . GLN A 1 95 ? 5.431 -3.734 4.443 1.00 87.94 95 GLN A O 1
ATOM 701 N N . ARG A 1 96 ? 5.326 -3.820 2.190 1.00 87.00 96 ARG A N 1
ATOM 702 C CA . ARG A 1 96 ? 3.861 -3.882 2.106 1.00 87.00 96 ARG A CA 1
ATOM 703 C C . ARG A 1 96 ? 3.313 -5.111 2.823 1.00 87.00 96 ARG A C 1
ATOM 705 O O . ARG A 1 96 ? 2.353 -4.999 3.585 1.00 87.00 96 ARG A O 1
ATOM 712 N N . ASP A 1 97 ? 3.929 -6.270 2.623 1.00 88.25 97 ASP A N 1
ATOM 713 C CA . ASP A 1 97 ? 3.490 -7.524 3.236 1.00 88.25 97 ASP A CA 1
ATOM 714 C C . ASP A 1 97 ? 3.686 -7.495 4.756 1.00 88.25 97 ASP A C 1
ATOM 716 O O . ASP A 1 97 ? 2.782 -7.864 5.511 1.00 88.25 97 ASP A O 1
ATOM 720 N N . LYS A 1 98 ? 4.816 -6.953 5.229 1.00 89.38 98 LYS A N 1
ATOM 721 C CA . LYS A 1 98 ? 5.059 -6.728 6.661 1.00 89.38 98 LYS A CA 1
ATOM 722 C C . LYS A 1 98 ? 4.019 -5.788 7.275 1.00 89.38 98 LYS A C 1
ATOM 724 O O . LYS A 1 98 ? 3.502 -6.086 8.353 1.00 89.38 98 LYS A O 1
ATOM 729 N N . ALA A 1 99 ? 3.708 -4.678 6.604 1.00 86.06 99 ALA A N 1
ATOM 730 C CA . ALA A 1 99 ? 2.701 -3.721 7.059 1.00 86.06 99 ALA A CA 1
ATOM 731 C C . ALA A 1 99 ? 1.297 -4.345 7.073 1.00 86.06 99 ALA A C 1
ATOM 733 O O . ALA A 1 99 ? 0.564 -4.181 8.043 1.00 86.06 99 ALA A O 1
ATOM 734 N N . THR A 1 100 ? 0.963 -5.154 6.067 1.00 86.12 100 THR A N 1
ATOM 735 C CA . THR A 1 100 ? -0.310 -5.888 5.988 1.00 86.12 100 THR A CA 1
ATOM 736 C C . THR A 1 100 ? -0.443 -6.912 7.117 1.00 86.12 100 THR A C 1
ATOM 738 O O . THR A 1 100 ? -1.482 -6.998 7.768 1.00 86.12 100 THR A O 1
ATOM 741 N N . ALA A 1 101 ? 0.617 -7.669 7.407 1.00 89.44 101 ALA A N 1
ATOM 742 C CA . ALA A 1 101 ? 0.627 -8.618 8.517 1.00 89.44 101 ALA A CA 1
ATOM 743 C C . ALA A 1 101 ? 0.546 -7.925 9.888 1.00 89.44 101 ALA A C 1
ATOM 745 O O . ALA A 1 101 ? 0.018 -8.500 10.839 1.00 89.44 101 ALA A O 1
ATOM 746 N N . ALA A 1 102 ? 1.100 -6.716 10.017 1.00 87.44 102 ALA A N 1
ATOM 747 C CA . ALA A 1 102 ? 0.953 -5.897 11.216 1.00 87.44 102 ALA A CA 1
ATOM 748 C C . ALA A 1 102 ? -0.486 -5.375 11.361 1.00 87.44 102 ALA A C 1
ATOM 750 O O . ALA A 1 102 ? -1.062 -5.538 12.432 1.00 87.44 102 ALA A O 1
ATOM 751 N N . LEU A 1 103 ? -1.090 -4.898 10.265 1.00 87.06 103 LEU A N 1
ATOM 752 C CA . LEU A 1 103 ? -2.487 -4.458 10.214 1.00 87.06 103 LEU A CA 1
ATOM 753 C C . LEU A 1 103 ? -3.446 -5.551 10.667 1.00 87.06 103 LEU A C 1
ATOM 755 O O . LEU A 1 103 ? -4.234 -5.326 11.576 1.00 87.06 103 LEU A O 1
ATOM 759 N N . ARG A 1 104 ? -3.326 -6.765 10.118 1.00 86.75 104 ARG A N 1
ATOM 760 C CA . ARG A 1 104 ? -4.170 -7.898 10.534 1.00 86.75 104 ARG A CA 1
ATOM 761 C C . ARG A 1 104 ? -4.063 -8.191 12.027 1.00 86.75 104 ARG A C 1
ATOM 763 O O . ARG A 1 104 ? -5.078 -8.434 12.669 1.00 86.75 104 ARG A O 1
ATOM 770 N N . ARG A 1 105 ? -2.848 -8.140 12.586 1.00 87.75 105 ARG A N 1
ATOM 771 C CA . ARG A 1 105 ? -2.622 -8.346 14.025 1.00 87.75 105 ARG A CA 1
ATOM 772 C C . ARG A 1 105 ? -3.276 -7.250 14.861 1.00 87.75 105 ARG A C 1
ATOM 774 O O . ARG A 1 105 ? -3.933 -7.574 15.843 1.00 87.75 105 ARG A O 1
ATOM 781 N N . THR A 1 106 ? -3.138 -5.987 14.464 1.00 86.81 106 THR A N 1
ATOM 782 C CA . THR A 1 106 ? -3.781 -4.859 15.151 1.00 86.81 106 THR A CA 1
ATOM 783 C C . THR A 1 106 ? -5.306 -4.947 15.058 1.00 86.81 106 THR A C 1
ATOM 785 O O . THR A 1 106 ? -5.978 -4.824 16.075 1.00 86.81 106 THR A O 1
ATOM 788 N N . CYS A 1 107 ? -5.866 -5.260 13.886 1.00 85.75 107 CYS A N 1
ATOM 789 C CA . CYS A 1 107 ? -7.305 -5.480 13.722 1.00 85.75 107 CYS A CA 1
ATOM 790 C C . CYS A 1 107 ? -7.811 -6.639 14.592 1.00 85.75 107 CYS A C 1
ATOM 792 O O . CYS A 1 107 ? -8.834 -6.508 15.254 1.00 85.75 107 CYS A O 1
ATOM 794 N N . GLN A 1 108 ? -7.085 -7.758 14.640 1.00 85.06 108 GLN A N 1
ATOM 795 C CA . GLN A 1 108 ? -7.455 -8.900 15.475 1.00 85.06 108 GLN A CA 1
ATOM 796 C C . GLN A 1 108 ? -7.393 -8.569 16.973 1.00 85.06 108 GLN A C 1
ATOM 798 O O . GLN A 1 108 ? -8.270 -8.997 17.720 1.00 85.06 108 GLN A O 1
ATOM 803 N N . ALA A 1 109 ? -6.403 -7.780 17.403 1.00 84.31 109 ALA A N 1
ATOM 804 C CA . ALA A 1 109 ? -6.319 -7.290 18.775 1.00 84.31 109 ALA A CA 1
ATOM 805 C C . ALA A 1 109 ? -7.523 -6.398 19.127 1.00 84.31 109 ALA A C 1
ATOM 807 O O . ALA A 1 109 ? -8.166 -6.619 20.153 1.00 84.31 109 ALA A O 1
ATOM 808 N N . LEU A 1 110 ? -7.889 -5.463 18.244 1.00 81.81 110 LEU A N 1
ATOM 809 C CA . LEU A 1 110 ? -9.061 -4.597 18.421 1.00 81.81 110 LEU A CA 1
ATOM 810 C C . LEU A 1 110 ? -10.358 -5.409 18.552 1.00 81.81 110 LEU A C 1
ATOM 812 O O . LEU A 1 110 ? -11.110 -5.196 19.500 1.00 81.81 110 LEU A O 1
ATOM 816 N N . ILE A 1 111 ? -10.561 -6.406 17.684 1.00 83.62 111 ILE A N 1
ATOM 817 C CA . ILE A 1 111 ? -11.715 -7.319 17.754 1.00 83.62 111 ILE A CA 1
ATOM 818 C C . ILE A 1 111 ? -11.730 -8.087 19.083 1.00 83.62 111 ILE A C 1
ATOM 820 O O . ILE A 1 111 ? -12.768 -8.201 19.725 1.00 83.62 111 ILE A O 1
ATOM 824 N N . SER A 1 112 ? -10.578 -8.597 19.532 1.00 81.50 112 SER A N 1
ATOM 825 C CA . SER A 1 112 ? -10.493 -9.349 20.792 1.00 81.50 112 SER A CA 1
ATOM 826 C C . SER A 1 112 ? -10.723 -8.501 22.046 1.00 81.50 112 SER A C 1
ATOM 828 O O . SER A 1 112 ? -10.986 -9.055 23.109 1.00 81.50 112 SER A O 1
ATOM 830 N N . THR A 1 113 ? -10.635 -7.175 21.921 1.00 76.62 113 THR A N 1
ATOM 831 C CA . THR A 1 113 ? -10.843 -6.228 23.027 1.00 76.62 113 THR A CA 1
ATOM 832 C C . THR A 1 113 ? -12.270 -5.663 23.038 1.00 76.62 113 THR A C 1
ATOM 834 O O . THR A 1 113 ? -12.535 -4.699 23.748 1.00 76.62 113 THR A O 1
ATOM 837 N N . ASP A 1 114 ? -13.186 -6.252 22.257 1.00 67.44 114 ASP A N 1
ATOM 838 C CA . ASP A 1 114 ? -14.585 -5.814 22.108 1.00 67.44 114 ASP A CA 1
ATOM 839 C C . ASP A 1 114 ? -14.719 -4.368 21.578 1.00 67.44 114 ASP A C 1
ATOM 841 O O . ASP A 1 114 ? -15.699 -3.663 21.820 1.00 67.44 114 ASP A O 1
ATOM 845 N N . SER A 1 115 ? -13.703 -3.898 20.842 1.00 69.00 115 SER A N 1
ATOM 846 C CA . SER A 1 115 ? -13.725 -2.582 20.208 1.00 69.00 115 SER A CA 1
ATOM 847 C C . SER A 1 115 ? -14.622 -2.624 18.972 1.00 69.00 115 SER A C 1
ATOM 849 O O . SER A 1 115 ? -14.328 -3.328 18.005 1.00 69.00 115 SER A O 1
ATOM 851 N N . ALA A 1 116 ? -15.690 -1.822 18.967 1.00 75.19 116 ALA A N 1
ATOM 852 C CA . ALA A 1 116 ? -16.614 -1.704 17.834 1.00 75.19 116 ALA A CA 1
ATOM 853 C C . ALA A 1 116 ? -15.976 -1.069 16.579 1.00 75.19 116 ALA A C 1
ATOM 855 O O . ALA A 1 116 ? -16.599 -1.022 15.519 1.00 75.19 116 ALA A O 1
ATOM 856 N N . LEU A 1 117 ? -14.729 -0.592 16.681 1.00 78.62 117 LEU A N 1
ATOM 857 C CA . LEU A 1 117 ? -14.035 0.123 15.615 1.00 78.62 117 LEU A CA 1
ATOM 858 C C . LEU A 1 117 ? -13.796 -0.733 14.368 1.00 78.62 117 LEU A C 1
ATOM 860 O O . LEU A 1 117 ? -13.929 -0.244 13.244 1.00 78.62 117 LEU A O 1
ATOM 864 N N . VAL A 1 118 ? -13.389 -1.989 14.561 1.00 79.62 118 VAL A N 1
ATOM 865 C CA . VAL A 1 118 ? -13.041 -2.902 13.472 1.00 79.62 118 VAL A CA 1
ATOM 866 C C . VAL A 1 118 ? -13.777 -4.210 13.671 1.00 79.62 118 VAL A C 1
ATOM 868 O O . VAL A 1 118 ? -13.638 -4.853 14.705 1.00 79.62 118 VAL A O 1
ATOM 871 N N . THR A 1 119 ? -14.507 -4.641 12.651 1.00 80.94 119 THR A N 1
ATOM 872 C CA . THR A 1 119 ? -15.177 -5.944 12.636 1.00 80.94 119 THR A CA 1
ATOM 873 C C . THR A 1 119 ? -14.701 -6.761 11.443 1.00 80.94 119 THR A C 1
ATOM 875 O O . THR A 1 119 ? -14.265 -6.217 10.425 1.00 80.94 119 THR A O 1
ATOM 878 N N . THR A 1 120 ? -14.735 -8.087 11.553 1.00 78.62 120 THR A N 1
ATOM 879 C CA . THR A 1 120 ? -14.529 -8.949 10.386 1.00 78.62 120 THR A CA 1
ATOM 880 C C . THR A 1 120 ? -15.722 -8.809 9.452 1.00 78.62 120 THR A C 1
ATOM 882 O O . THR A 1 120 ? -16.865 -8.931 9.887 1.00 78.62 120 THR A O 1
ATOM 885 N N . CYS A 1 121 ? -15.466 -8.583 8.164 1.00 73.62 121 CYS A N 1
ATOM 886 C CA . CYS A 1 121 ? -16.496 -8.731 7.146 1.00 73.62 121 CYS A CA 1
ATOM 887 C C . CYS A 1 121 ? -16.853 -10.215 7.076 1.00 73.62 121 CYS A C 1
ATOM 889 O O . CYS A 1 121 ? -16.063 -11.023 6.587 1.00 73.62 121 CYS A O 1
ATOM 891 N N . ASP A 1 122 ? -18.019 -10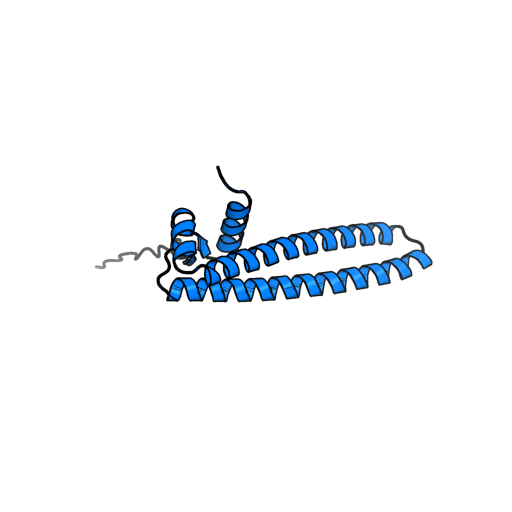.581 7.593 1.00 52.12 122 ASP A N 1
ATOM 892 C CA . ASP A 1 122 ? -18.531 -11.936 7.464 1.00 52.12 122 ASP A CA 1
ATOM 893 C C . ASP A 1 122 ? -18.842 -12.184 5.979 1.00 52.12 122 ASP A C 1
ATOM 895 O O . ASP A 1 122 ? -19.869 -11.755 5.452 1.00 52.12 122 ASP A O 1
ATOM 899 N N . VAL A 1 123 ? -17.935 -12.848 5.256 1.00 47.66 123 VAL A N 1
ATOM 900 C CA . VAL A 1 123 ? -18.202 -13.354 3.898 1.00 47.66 123 VAL A CA 1
ATOM 901 C C . VAL A 1 123 ? -19.020 -14.644 4.021 1.00 47.66 123 VAL A C 1
ATOM 903 O O . VAL A 1 123 ? -18.664 -15.692 3.490 1.00 47.66 123 VAL A O 1
ATOM 906 N N . THR A 1 124 ? -20.135 -14.570 4.746 1.00 41.84 124 THR A N 1
ATOM 907 C CA . THR A 1 124 ? -21.054 -15.689 4.934 1.00 41.84 124 THR A CA 1
ATOM 908 C C . THR A 1 124 ? -22.492 -15.216 4.762 1.00 41.84 124 THR A C 1
ATOM 910 O O . THR A 1 124 ? -23.266 -15.150 5.709 1.00 41.84 124 THR A O 1
ATOM 913 N N . SER A 1 125 ? -22.872 -14.880 3.525 1.00 39.62 125 SER A N 1
ATOM 914 C CA . SER A 1 125 ? -24.269 -14.947 3.056 1.00 39.62 125 SER A CA 1
ATOM 915 C C . SER A 1 125 ? -24.358 -14.879 1.527 1.00 39.62 125 SER A C 1
ATOM 917 O O . SER A 1 125 ? -24.879 -13.932 0.950 1.00 39.62 125 SER A O 1
ATOM 919 N N . ALA A 1 126 ? -23.843 -15.911 0.855 1.00 38.16 126 ALA A N 1
ATOM 920 C CA . ALA A 1 126 ? -24.308 -16.312 -0.481 1.00 38.16 126 ALA A CA 1
ATOM 921 C C . ALA A 1 126 ? -24.213 -17.836 -0.706 1.00 38.16 126 ALA A C 1
ATOM 923 O O . ALA A 1 126 ? -24.137 -18.308 -1.834 1.00 38.16 126 ALA A O 1
ATOM 924 N N . ALA A 1 127 ? -24.238 -18.620 0.373 1.00 41.03 127 ALA A N 1
ATOM 925 C CA . ALA A 1 127 ? -24.568 -20.037 0.317 1.00 41.03 127 ALA A CA 1
ATOM 926 C C . ALA A 1 127 ? -25.810 -20.251 1.181 1.00 41.03 127 ALA A C 1
ATOM 928 O O . ALA A 1 127 ? -25.763 -20.873 2.239 1.00 41.03 127 ALA A O 1
ATOM 929 N N . THR A 1 128 ? -26.941 -19.700 0.737 1.00 38.41 128 THR A N 1
ATOM 930 C CA . THR A 1 128 ? -28.246 -20.211 1.150 1.00 38.41 128 THR A CA 1
ATOM 931 C C . THR A 1 128 ? -28.375 -21.589 0.508 1.00 38.41 128 THR A C 1
ATOM 933 O O . THR A 1 128 ? -28.962 -21.758 -0.557 1.00 38.41 128 THR A O 1
ATOM 936 N N . GLY A 1 129 ? -27.735 -22.579 1.132 1.00 37.19 129 GLY A N 1
ATOM 937 C CA . GLY A 1 129 ? -28.127 -23.966 0.990 1.00 37.19 129 GLY A CA 1
ATOM 938 C C . GLY A 1 129 ? -29.569 -24.035 1.456 1.00 37.19 129 GLY A C 1
ATOM 939 O O . GLY A 1 129 ? -29.846 -24.036 2.651 1.00 37.19 129 GLY A O 1
ATOM 940 N N . GLN A 1 130 ? -30.481 -23.981 0.496 1.00 39.47 130 GLN A N 1
ATOM 941 C CA . GLN A 1 130 ? -31.876 -24.311 0.689 1.00 39.47 130 GLN A CA 1
ATOM 942 C C . GLN A 1 130 ? -31.915 -25.706 1.330 1.00 39.47 130 GLN A C 1
ATOM 944 O O . GLN A 1 130 ? -31.403 -26.650 0.722 1.00 39.47 130 GLN A O 1
ATOM 949 N N . PRO A 1 131 ? -32.462 -25.880 2.545 1.00 41.59 131 PRO A N 1
ATOM 950 C CA . PRO A 1 131 ? -32.872 -27.202 2.961 1.00 41.59 131 PRO A CA 1
ATOM 951 C C . PRO A 1 131 ? -34.088 -27.515 2.095 1.00 41.59 131 PRO A C 1
ATOM 953 O O . PRO A 1 131 ? -35.184 -27.016 2.346 1.00 41.59 131 PRO A O 1
ATOM 956 N N . ASP A 1 132 ? -33.878 -28.260 1.009 1.00 42.44 132 ASP A N 1
ATOM 957 C CA . ASP A 1 132 ? -34.990 -28.863 0.294 1.00 42.44 132 ASP A CA 1
ATOM 958 C C . ASP A 1 132 ? -35.657 -29.827 1.273 1.00 42.44 132 ASP A C 1
ATOM 960 O O . ASP A 1 132 ? -35.136 -30.889 1.623 1.00 42.44 132 ASP A O 1
ATOM 964 N N . ALA A 1 133 ? -36.767 -29.355 1.827 1.00 51.34 133 ALA A N 1
ATOM 965 C CA . ALA A 1 133 ? -37.668 -30.125 2.646 1.00 51.34 133 ALA A CA 1
ATOM 966 C C . ALA A 1 133 ? -38.359 -31.157 1.748 1.00 51.34 133 ALA A C 1
ATOM 968 O O . ALA A 1 133 ? -39.527 -31.011 1.397 1.00 51.34 133 ALA A O 1
ATOM 969 N N . ALA A 1 134 ? -37.646 -32.229 1.410 1.00 47.94 134 ALA A N 1
ATOM 970 C CA . ALA A 1 134 ? -38.249 -33.443 0.890 1.00 47.94 134 ALA A CA 1
ATOM 971 C C . ALA A 1 134 ? -38.898 -34.196 2.061 1.00 47.94 134 ALA A C 1
ATOM 973 O O . ALA A 1 134 ? -38.323 -35.099 2.668 1.00 47.94 134 ALA A O 1
ATOM 974 N N . THR A 1 135 ? -40.112 -33.770 2.408 1.00 54.03 135 THR A N 1
ATOM 975 C CA . THR A 1 135 ? -41.046 -34.582 3.192 1.00 54.03 135 THR A CA 1
ATOM 976 C C . THR A 1 135 ? -41.560 -35.694 2.278 1.00 54.03 135 THR A C 1
ATOM 978 O O . THR A 1 135 ? -42.223 -35.419 1.281 1.00 54.03 135 THR A O 1
ATOM 981 N N . THR A 1 136 ? -41.218 -36.939 2.604 1.00 45.84 136 THR A N 1
ATOM 982 C CA . THR A 1 136 ? -41.868 -38.161 2.099 1.00 45.84 136 THR A CA 1
ATOM 983 C C . THR A 1 136 ? -43.296 -38.245 2.654 1.00 45.84 136 THR A C 1
ATOM 985 O O . THR A 1 136 ? -43.561 -37.726 3.743 1.00 45.84 136 THR A O 1
ATOM 988 N N . PRO A 1 137 ? -44.246 -38.813 1.896 1.00 55.06 137 PRO A N 1
ATOM 989 C CA . PRO A 1 137 ? -44.347 -40.270 1.742 1.00 55.06 137 PRO A CA 1
ATOM 990 C C . PRO A 1 137 ? -44.336 -40.779 0.295 1.00 55.06 137 PRO A C 1
ATOM 992 O O . PRO A 1 137 ? -44.841 -40.072 -0.605 1.00 55.06 137 PRO A O 1
#

Organism: NCBI:txid1461247

Radius of gyration: 22.61 Å; chains: 1; bounding box: 70×56×54 Å

Sequence (137 aa):
MSEPHLDVLHRLLQHQGYALALDELAQACAQQPDEVCALLSQAATIAATQAQITALTDAANLLCDVHASADADTVLSLRERLDRVASALTTALAQRDKATAALRRTCQALISTDSALVTTCDVTSAATGQPDAATTP

Secondary structure (DSSP, 8-state):
---HHHHHHHHHHHHTTEEE-GGGHHHHHHH-HHHHHHHHHHHHHHHHHHHHHHHHHHHHHHHHHHHTT--HHHHHHHHHHHHHHHHHHHHHHHHHHHHHHHHHHHHHHHHHTT-TTEEE----SS-----------

Foldseek 3Di:
DDDVLVVLLQVVQVVVQKHFDPVCLVVCCVVPVPLSVLLSVLSVLLVVLVVVLVVLVVVLVVLVVQCVVDDPVSVVVSVVVNVVSVVSNVVSVVSNVVSSVSNVVSLVVCVVVVNPGMDGNPPPPDPPPPPPPPDDD

pLDDT: mean 78.22, std 14.04, range [37.19, 91.75]